Protein AF-A0A815HJB7-F1 (afdb_monomer)

Nearest PDB structures (foldseek):
  7tmt-assembly1_a  TM=3.318E-01  e=4.858E-01  Saccharomyces cerevisiae

Solvent-accessible surface area (backbone atoms only — not comparable to full-atom values): 5069 Å² total; per-residue (Å²): 143,71,69,72,69,59,55,54,58,52,54,53,53,51,54,52,51,59,61,69,63,63,54,101,58,87,81,70,71,51,71,47,79,44,80,78,42,82,56,64,73,40,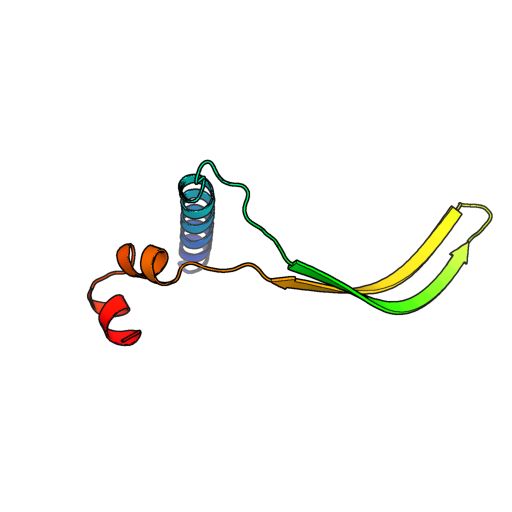78,91,75,75,41,74,43,69,44,67,51,78,48,77,48,60,90,72,64,58,75,67,54,44,72,74,42,55,74,74,58,41,63,72,76,106

Secondary structure (DSSP, 8-state):
--SHHHHHHHHHHHHHHHHHT--SSPPP-EEEEEEEEEEEEETTTTEEEEEEEEEEE----HHHHHTTS-HHHHTT--

pLDDT: mean 73.66, std 18.14, range [41.31, 96.88]

Structure (mmCIF, N/CA/C/O backbone):
data_AF-A0A815HJB7-F1
#
_entry.id   AF-A0A815HJB7-F1
#
loop_
_atom_site.group_PDB
_atom_site.id
_atom_site.type_symbol
_atom_site.label_atom_id
_atom_site.label_alt_id
_atom_site.label_comp_id
_atom_site.label_asym_id
_atom_site.label_entity_id
_atom_site.label_seq_id
_atom_site.pdbx_PDB_ins_code
_atom_site.Cartn_x
_atom_site.Cartn_y
_atom_site.Cartn_z
_atom_site.occupancy
_atom_site.B_iso_or_equiv
_atom_site.auth_seq_id
_atom_site.auth_comp_id
_atom_site.auth_asym_id
_atom_site.auth_atom_id
_atom_site.pdbx_PDB_model_num
ATOM 1 N N . MET A 1 1 ? 5.009 33.336 17.617 1.00 41.31 1 MET A N 1
ATOM 2 C CA . MET A 1 1 ? 5.501 31.960 17.347 1.00 41.31 1 MET A CA 1
ATOM 3 C C . MET A 1 1 ? 4.696 30.928 18.152 1.00 41.31 1 MET A C 1
ATOM 5 O O . MET A 1 1 ? 5.189 30.428 19.152 1.00 41.31 1 MET A O 1
ATOM 9 N N . SER A 1 2 ? 3.442 30.629 17.778 1.00 49.88 2 SER A N 1
ATOM 10 C CA . SER A 1 2 ? 2.528 29.805 18.611 1.00 49.88 2 SER A CA 1
ATOM 11 C C . SER A 1 2 ? 1.924 28.581 17.903 1.00 49.88 2 SER A C 1
ATOM 13 O O . SER A 1 2 ? 1.298 27.753 18.563 1.00 49.88 2 SER A O 1
ATOM 15 N N . THR A 1 3 ? 2.086 28.436 16.588 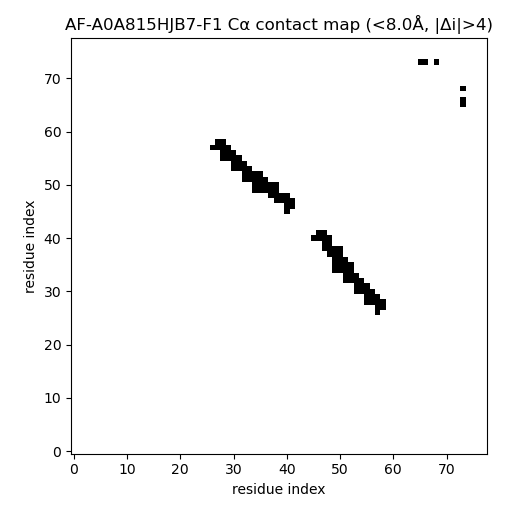1.00 45.19 3 THR A N 1
ATOM 16 C CA . THR A 1 3 ? 1.313 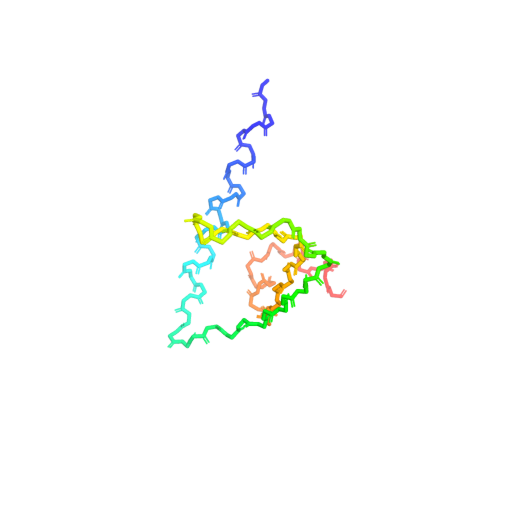27.451 15.807 1.00 45.19 3 THR A CA 1
ATOM 17 C C . THR A 1 3 ? 1.961 26.061 15.779 1.00 45.19 3 THR A C 1
ATOM 19 O O . THR A 1 3 ? 1.260 25.057 15.781 1.00 45.19 3 THR A O 1
ATOM 22 N N . ILE A 1 4 ? 3.294 25.982 15.847 1.00 47.91 4 ILE A N 1
ATOM 23 C CA . ILE A 1 4 ? 4.045 24.721 15.684 1.00 47.91 4 ILE A CA 1
ATOM 24 C C . ILE A 1 4 ? 3.869 23.781 16.892 1.00 47.91 4 ILE A C 1
ATOM 26 O O . ILE A 1 4 ? 3.759 22.570 16.725 1.00 47.91 4 ILE A O 1
ATOM 30 N N . LYS A 1 5 ? 3.754 24.324 18.114 1.00 43.38 5 LYS A N 1
ATOM 31 C CA . LYS A 1 5 ? 3.624 23.514 19.341 1.00 43.38 5 LYS A CA 1
ATOM 32 C C . LYS A 1 5 ? 2.278 22.788 19.468 1.00 43.38 5 LYS A C 1
ATOM 34 O O . LYS A 1 5 ? 2.231 21.737 20.090 1.00 43.38 5 LYS A O 1
ATOM 39 N N . LYS A 1 6 ? 1.208 23.315 18.857 1.00 49.56 6 LYS A N 1
ATOM 40 C CA . LYS A 1 6 ? -0.121 22.674 18.860 1.00 49.56 6 LYS A CA 1
ATOM 41 C C . LYS A 1 6 ? -0.203 21.471 17.916 1.00 49.56 6 LYS A C 1
ATOM 43 O O . LYS A 1 6 ? -0.989 20.571 18.165 1.00 49.56 6 LYS A O 1
ATOM 48 N N . GLY A 1 7 ? 0.597 21.449 16.847 1.00 42.25 7 GLY A N 1
ATOM 49 C CA . GLY A 1 7 ? 0.624 20.333 15.899 1.00 42.25 7 GLY A CA 1
ATOM 50 C C . GLY A 1 7 ? 1.237 19.071 16.505 1.00 42.25 7 GLY A C 1
ATOM 51 O O . GLY A 1 7 ? 0.651 18.002 16.389 1.00 42.25 7 GLY A O 1
ATOM 52 N N . LEU A 1 8 ? 2.369 19.195 17.211 1.00 45.75 8 LEU A N 1
ATOM 53 C CA . LEU A 1 8 ? 3.042 18.041 17.824 1.00 45.75 8 LEU A CA 1
ATOM 54 C C . LEU A 1 8 ? 2.192 17.361 18.909 1.00 45.75 8 LEU A C 1
ATOM 56 O O . LEU A 1 8 ? 2.066 16.1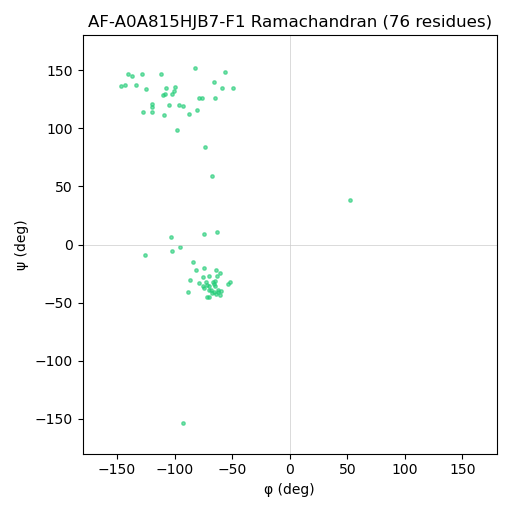42 18.888 1.00 45.75 8 LEU A O 1
ATOM 60 N N . SER A 1 9 ? 1.521 18.128 19.779 1.00 54.06 9 SER A N 1
ATOM 61 C CA . SER A 1 9 ? 0.682 17.554 20.846 1.00 54.06 9 SER A CA 1
ATOM 62 C C . SER A 1 9 ? -0.503 16.738 20.320 1.00 54.06 9 SER A C 1
ATOM 64 O O . SER A 1 9 ? -0.989 15.839 20.997 1.00 54.06 9 SER A O 1
ATOM 66 N N . VAL A 1 10 ? -0.983 17.051 19.112 1.00 53.94 10 VAL A N 1
ATOM 67 C CA . VAL A 1 10 ? -2.054 16.292 18.457 1.00 53.94 10 VAL A CA 1
ATOM 68 C C . VAL A 1 10 ? -1.527 14.933 17.991 1.00 53.94 10 VAL A C 1
ATOM 70 O O . VAL A 1 10 ? -2.159 13.917 18.259 1.00 53.94 10 VAL A O 1
ATOM 73 N N . PHE A 1 11 ? -0.349 14.891 17.358 1.00 50.81 11 PHE A N 1
ATOM 74 C CA . PHE A 1 11 ? 0.269 13.637 16.908 1.00 50.81 11 PHE A CA 1
ATOM 75 C C . PHE A 1 11 ? 0.668 12.710 18.063 1.00 50.81 11 PHE A C 1
ATOM 77 O O . PHE A 1 11 ? 0.538 11.491 17.931 1.00 50.81 11 PHE A O 1
ATOM 84 N N . ASP A 1 12 ? 1.113 13.267 19.188 1.00 55.12 12 ASP A N 1
ATOM 85 C CA . ASP A 1 12 ? 1.483 12.481 20.368 1.00 55.12 12 ASP A CA 1
ATOM 86 C C . ASP A 1 12 ? 0.252 11.830 21.025 1.00 55.12 12 ASP A C 1
ATOM 88 O O . ASP A 1 12 ? 0.289 10.642 21.352 1.00 55.12 12 ASP A O 1
ATOM 92 N N . ASN A 1 13 ? -0.881 12.542 21.083 1.00 53.78 13 ASN A N 1
ATOM 93 C CA . ASN A 1 13 ? -2.160 11.971 21.523 1.00 53.78 13 ASN A CA 1
ATOM 94 C C . ASN A 1 13 ? -2.650 10.841 20.600 1.00 53.78 13 ASN A C 1
ATOM 96 O O . ASN A 1 13 ? -3.135 9.822 21.090 1.00 53.78 13 ASN A O 1
ATOM 100 N N . TYR A 1 14 ? -2.475 10.968 19.278 1.00 55.12 14 TYR A N 1
ATOM 101 C CA . TYR A 1 14 ? -2.839 9.900 18.337 1.00 55.12 14 TYR A CA 1
ATOM 102 C C . TYR A 1 14 ? -1.981 8.643 18.516 1.00 55.12 14 TYR A C 1
ATOM 104 O O . TYR A 1 14 ? -2.507 7.532 18.478 1.00 55.12 14 TYR A O 1
ATOM 112 N N . LYS A 1 15 ? -0.668 8.788 18.739 1.00 55.19 15 LYS A N 1
ATOM 113 C CA . LYS A 1 15 ? 0.213 7.638 19.009 1.00 55.19 15 LYS A CA 1
ATOM 114 C C . LYS A 1 15 ? -0.175 6.911 20.292 1.00 55.19 15 LYS A C 1
ATOM 116 O O . LYS A 1 15 ? -0.180 5.681 20.313 1.00 55.19 15 LYS A O 1
ATOM 121 N N . GLN A 1 16 ? -0.521 7.664 21.332 1.00 52.50 16 GLN A N 1
ATOM 122 C CA . GLN A 1 16 ? -0.940 7.097 22.606 1.00 52.50 16 GLN A CA 1
ATOM 123 C C . GLN A 1 16 ? -2.285 6.362 22.477 1.00 52.50 16 GLN A C 1
ATOM 125 O O . GLN A 1 16 ? -2.379 5.209 22.900 1.00 52.50 16 GLN A O 1
ATOM 130 N N . GLN A 1 17 ? -3.255 6.924 21.744 1.00 53.28 17 GLN A N 1
ATOM 131 C CA . GLN A 1 17 ? -4.514 6.241 21.405 1.00 53.28 17 GLN A CA 1
ATOM 132 C C . GLN A 1 17 ? -4.310 4.948 20.605 1.00 53.28 17 GLN A C 1
ATOM 134 O O . GLN A 1 17 ? -4.985 3.956 20.869 1.00 53.28 17 GLN A O 1
ATOM 139 N N . ILE A 1 18 ? -3.370 4.920 19.653 1.00 56.12 18 ILE A N 1
ATOM 140 C CA . ILE A 1 18 ? -3.058 3.704 18.882 1.00 56.12 18 ILE A CA 1
ATOM 141 C C . ILE A 1 18 ? -2.458 2.613 19.786 1.00 56.12 18 ILE A C 1
ATOM 143 O O . ILE A 1 18 ? -2.744 1.434 19.581 1.00 56.12 18 ILE A O 1
ATOM 147 N N . SER A 1 19 ? -1.675 2.981 20.809 1.00 52.31 19 SER A N 1
ATOM 148 C CA . SER A 1 19 ? -1.151 2.012 21.784 1.00 52.31 19 SER A CA 1
ATOM 149 C C . SER A 1 19 ? -2.218 1.479 22.751 1.00 52.31 19 SER A C 1
ATOM 151 O O . SER A 1 19 ? -2.170 0.308 23.124 1.00 52.31 19 SER A O 1
ATOM 153 N N . GLU A 1 20 ? -3.218 2.292 23.106 1.00 52.38 20 GLU A N 1
ATOM 154 C CA . GLU A 1 20 ? -4.316 1.913 24.015 1.00 52.38 20 GLU A CA 1
ATOM 155 C C . GLU A 1 20 ? -5.434 1.124 23.308 1.00 52.38 20 GLU A C 1
ATOM 157 O O . GLU A 1 20 ? -6.128 0.325 23.933 1.00 52.38 20 GLU A O 1
ATOM 162 N N . LEU A 1 21 ? -5.550 1.253 21.982 1.00 53.69 21 LEU A N 1
ATOM 163 C CA . LEU A 1 21 ? -6.370 0.395 21.116 1.00 53.69 21 LEU A CA 1
ATOM 164 C C . LEU A 1 21 ? -5.762 -0.996 20.874 1.00 53.69 21 LEU A C 1
ATOM 166 O O . LEU A 1 21 ? -6.318 -1.759 20.080 1.00 53.69 21 LEU A O 1
ATOM 170 N N . SER A 1 22 ? -4.684 -1.364 21.583 1.00 53.81 22 SER A N 1
ATOM 171 C CA . SER A 1 22 ? -4.180 -2.741 21.683 1.00 53.81 22 SER A CA 1
ATOM 172 C C . SER A 1 22 ? -5.154 -3.639 22.461 1.00 53.81 22 SER A C 1
ATOM 174 O O . SER A 1 22 ? -4.846 -4.282 23.462 1.00 53.81 22 SER A O 1
ATOM 176 N N . SER A 1 23 ? -6.381 -3.735 21.953 1.00 57.94 23 SER A N 1
ATOM 177 C CA . SER A 1 23 ? -7.184 -4.929 22.129 1.00 57.94 23 SER A CA 1
ATOM 178 C C . SER A 1 23 ? -6.308 -6.118 21.742 1.00 57.94 23 SER A C 1
ATOM 180 O O . SER A 1 23 ? -5.644 -6.095 20.709 1.00 57.94 23 SER A O 1
ATOM 182 N N . ASN A 1 24 ? -6.322 -7.177 22.549 1.00 66.06 24 ASN A N 1
ATOM 183 C CA . ASN A 1 24 ? -5.577 -8.420 22.317 1.00 66.06 24 ASN A CA 1
ATOM 184 C C . ASN A 1 24 ? -6.015 -9.168 21.029 1.00 66.06 24 ASN A C 1
ATOM 186 O O . ASN A 1 24 ? -5.686 -10.333 20.820 1.00 66.06 24 ASN A O 1
ATOM 190 N N . LYS A 1 25 ? -6.822 -8.517 20.184 1.00 73.50 25 LYS A N 1
ATOM 191 C CA . LYS A 1 25 ? -7.338 -9.001 18.917 1.00 73.50 25 LYS A CA 1
ATOM 192 C C . LYS A 1 25 ? -6.679 -8.212 17.779 1.00 73.50 25 LYS A C 1
ATOM 194 O O . LYS A 1 25 ? -6.730 -6.983 17.795 1.00 73.50 25 LYS A O 1
ATOM 199 N N . PRO A 1 26 ? -6.106 -8.890 16.771 1.00 76.88 26 PRO A N 1
ATOM 200 C CA . PRO A 1 26 ? -5.564 -8.212 15.602 1.00 76.88 26 PRO A CA 1
ATOM 201 C C . PRO A 1 26 ? -6.654 -7.390 14.902 1.00 76.88 26 PRO A C 1
ATOM 203 O O . PRO A 1 26 ? -7.777 -7.860 14.705 1.00 76.88 26 PRO A O 1
ATOM 206 N N . MET A 1 27 ? -6.309 -6.155 14.536 1.00 80.31 27 MET A N 1
ATOM 207 C CA . MET A 1 27 ? -7.168 -5.278 13.744 1.00 80.31 27 MET A CA 1
ATOM 208 C C . MET A 1 27 ? -7.137 -5.726 12.284 1.00 80.31 27 MET A C 1
ATOM 210 O O . MET A 1 27 ? -6.071 -5.833 11.680 1.00 80.31 27 MET A O 1
ATOM 214 N N . GLU A 1 28 ? -8.312 -5.971 11.714 1.00 87.50 28 GLU A N 1
ATOM 215 C CA . GLU A 1 28 ? -8.440 -6.287 10.297 1.00 87.50 28 GLU A CA 1
ATOM 216 C C . GLU A 1 28 ? -8.353 -4.999 9.466 1.00 87.50 28 GLU A C 1
ATOM 218 O O . GLU A 1 28 ? -9.083 -4.035 9.710 1.00 87.50 28 GLU A O 1
ATOM 223 N N . ILE A 1 29 ? -7.442 -4.979 8.491 1.00 90.75 29 ILE A N 1
ATOM 224 C CA . ILE A 1 29 ? -7.225 -3.845 7.590 1.00 90.75 29 ILE A CA 1
ATOM 225 C C . ILE A 1 29 ? -7.488 -4.316 6.164 1.00 90.75 29 ILE A C 1
ATOM 227 O O . ILE A 1 29 ? -6.813 -5.207 5.650 1.00 90.75 29 ILE A O 1
ATOM 231 N N . TYR A 1 30 ? -8.443 -3.674 5.506 1.00 94.12 30 TYR A N 1
ATOM 232 C CA . TYR A 1 30 ? -8.762 -3.902 4.107 1.00 94.12 30 TYR A CA 1
ATOM 233 C C . TYR A 1 30 ? -7.883 -2.997 3.253 1.00 94.12 30 TYR A C 1
ATOM 235 O O . TYR A 1 30 ? -8.029 -1.773 3.279 1.00 94.12 30 TYR A O 1
ATOM 243 N N . ILE A 1 31 ? -6.969 -3.599 2.498 1.00 95.94 31 ILE A N 1
ATOM 244 C CA . ILE A 1 31 ? -6.062 -2.884 1.600 1.00 95.94 31 ILE A CA 1
ATOM 245 C C . ILE A 1 31 ? -6.487 -3.150 0.161 1.00 95.94 31 ILE A C 1
ATOM 247 O O . ILE A 1 31 ? -6.644 -4.297 -0.255 1.00 95.94 31 ILE A O 1
ATOM 251 N N . ARG A 1 32 ? -6.640 -2.081 -0.617 1.00 96.88 32 ARG A N 1
ATOM 252 C CA . ARG A 1 32 ? -6.882 -2.139 -2.055 1.00 96.88 32 ARG A CA 1
ATOM 253 C C . ARG A 1 32 ? -5.746 -1.421 -2.772 1.00 96.88 32 ARG A C 1
ATOM 255 O O . ARG A 1 32 ? -5.600 -0.209 -2.647 1.00 96.88 32 ARG A O 1
ATOM 262 N N . ALA A 1 33 ? -4.964 -2.175 -3.536 1.00 95.62 33 ALA A N 1
ATOM 263 C CA . ALA A 1 33 ? -3.934 -1.639 -4.418 1.00 95.62 33 ALA A CA 1
ATOM 264 C C . ALA A 1 33 ? -4.452 -1.606 -5.861 1.00 95.62 33 ALA A C 1
ATOM 266 O O . ALA A 1 33 ? -5.012 -2.586 -6.352 1.00 95.62 33 ALA A O 1
ATOM 267 N N . ILE A 1 34 ? -4.279 -0.472 -6.535 1.00 95.31 34 ILE A N 1
ATOM 268 C CA . ILE A 1 34 ? -4.730 -0.248 -7.910 1.00 95.31 34 ILE A CA 1
ATOM 269 C C . ILE A 1 34 ? -3.537 0.250 -8.715 1.00 95.31 34 ILE A C 1
ATOM 271 O O . ILE A 1 34 ? -3.057 1.358 -8.482 1.00 95.31 34 ILE A O 1
ATOM 275 N N . PHE A 1 35 ? -3.070 -0.541 -9.677 1.00 93.62 35 PHE A N 1
ATOM 276 C CA . PHE A 1 35 ? -2.027 -0.118 -10.608 1.00 93.62 35 PHE A CA 1
ATOM 277 C C . PHE A 1 35 ? -2.658 0.727 -11.717 1.00 93.62 35 PHE A C 1
ATOM 279 O O . PHE A 1 35 ? -3.493 0.244 -12.476 1.00 93.62 35 PHE A O 1
ATOM 286 N N . LEU A 1 36 ? -2.284 2.003 -11.779 1.00 93.81 36 LEU A N 1
ATOM 287 C CA . LEU A 1 36 ? -2.817 2.971 -12.740 1.00 93.81 36 LEU A CA 1
ATOM 288 C C . LEU A 1 36 ? -2.015 2.962 -14.038 1.00 93.81 36 LEU A C 1
ATOM 290 O O . LEU A 1 36 ? -2.577 3.049 -15.126 1.00 93.81 36 LEU A O 1
ATOM 294 N N . ARG A 1 37 ? -0.689 2.868 -13.915 1.00 93.81 37 ARG A N 1
ATOM 295 C CA . ARG A 1 37 ? 0.219 2.840 -15.056 1.00 93.81 37 ARG A CA 1
ATOM 296 C C . ARG A 1 37 ? 1.423 1.967 -14.766 1.00 93.81 37 ARG A C 1
ATOM 298 O O . ARG A 1 37 ? 2.052 2.084 -13.716 1.00 93.81 37 ARG A O 1
ATOM 305 N N . ILE A 1 38 ? 1.759 1.171 -15.770 1.00 89.25 38 ILE A N 1
ATOM 306 C CA . ILE A 1 38 ? 2.997 0.416 -15.866 1.00 89.25 38 ILE A CA 1
ATOM 307 C C . ILE A 1 38 ? 4.013 1.269 -16.631 1.00 89.25 38 ILE A C 1
ATOM 309 O O . ILE A 1 38 ? 3.736 1.713 -17.746 1.00 89.25 38 ILE A O 1
ATOM 313 N N . GLY A 1 39 ? 5.127 1.589 -15.980 1.00 88.19 39 GLY A N 1
ATOM 314 C CA . GLY A 1 39 ? 6.237 2.365 -16.524 1.00 88.19 39 GLY A CA 1
ATOM 315 C C . GLY A 1 39 ? 7.317 1.472 -17.128 1.00 88.19 39 GLY A C 1
ATOM 316 O O . GLY A 1 39 ? 7.043 0.364 -17.585 1.00 88.19 39 GLY A O 1
ATOM 317 N N . GLU A 1 40 ? 8.548 1.974 -17.146 1.00 92.50 40 GLU A N 1
ATOM 318 C CA . GLU A 1 40 ? 9.689 1.256 -17.711 1.00 92.50 40 GLU A CA 1
ATOM 319 C C . GLU A 1 40 ? 10.024 -0.013 -16.909 1.00 92.50 40 GLU A C 1
ATOM 321 O O . GLU A 1 40 ? 9.967 -0.023 -15.672 1.00 92.50 40 GLU A O 1
ATOM 326 N N . ILE A 1 41 ? 10.366 -1.078 -17.640 1.00 92.94 41 ILE A N 1
ATOM 327 C CA . ILE A 1 41 ? 10.871 -2.343 -17.104 1.00 92.94 41 ILE A CA 1
ATOM 328 C C . ILE A 1 41 ? 12.347 -2.426 -17.484 1.00 92.94 41 ILE A C 1
ATOM 330 O O . ILE A 1 41 ? 12.681 -2.585 -18.656 1.00 92.94 41 ILE A O 1
ATOM 334 N N . ASP A 1 42 ? 13.217 -2.341 -16.486 1.00 92.50 42 ASP A N 1
ATOM 335 C CA . ASP A 1 42 ? 14.648 -2.567 -16.637 1.00 92.50 42 ASP A CA 1
ATOM 336 C C . ASP A 1 42 ? 14.960 -4.002 -16.205 1.00 92.50 42 ASP A C 1
ATOM 338 O O . ASP A 1 42 ? 15.063 -4.314 -15.016 1.00 92.50 42 ASP A O 1
ATOM 342 N N . THR A 1 43 ? 15.083 -4.893 -17.189 1.00 93.31 43 THR A N 1
ATOM 343 C CA . THR A 1 43 ? 15.361 -6.315 -16.953 1.00 93.31 43 THR A CA 1
ATOM 344 C C . THR A 1 43 ? 16.805 -6.584 -16.552 1.00 93.31 43 THR A C 1
ATOM 346 O O . THR A 1 43 ? 17.077 -7.640 -15.995 1.00 93.31 43 THR A O 1
ATOM 349 N N . LEU A 1 44 ? 17.736 -5.667 -16.839 1.00 95.62 44 LEU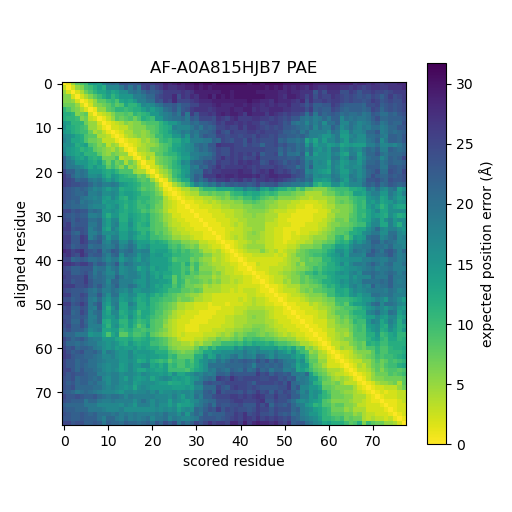 A N 1
ATOM 350 C CA . LEU A 1 44 ? 19.142 -5.837 -16.472 1.00 95.62 44 LEU A CA 1
ATOM 351 C C . LEU A 1 44 ? 19.332 -5.622 -14.968 1.00 95.62 44 LEU A C 1
ATOM 353 O O . LEU A 1 44 ? 20.116 -6.326 -14.339 1.00 95.62 44 LEU A O 1
ATOM 357 N N . ASN A 1 45 ? 18.593 -4.666 -14.401 1.00 94.75 45 ASN A N 1
ATOM 358 C CA . ASN A 1 45 ? 18.654 -4.324 -12.980 1.00 94.75 45 ASN A CA 1
ATOM 359 C C . ASN A 1 45 ? 17.469 -4.862 -12.162 1.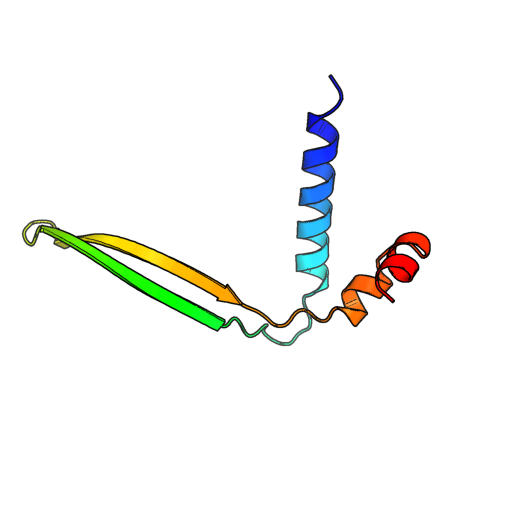00 94.75 45 ASN A C 1
ATOM 361 O O . ASN A 1 45 ? 17.342 -4.499 -10.993 1.00 94.75 45 ASN A O 1
ATOM 365 N N . GLU A 1 46 ? 16.596 -5.673 -12.767 1.00 92.19 46 GLU A N 1
ATOM 366 C CA . GLU A 1 46 ? 15.376 -6.223 -12.149 1.00 92.19 46 GLU A CA 1
ATOM 367 C C . GLU A 1 46 ? 14.486 -5.141 -11.511 1.00 92.19 46 GLU A C 1
ATOM 369 O O . GLU A 1 46 ? 13.907 -5.307 -10.435 1.00 92.19 46 GLU A O 1
ATOM 374 N N . ARG A 1 47 ? 14.390 -3.985 -12.176 1.00 93.75 47 ARG A N 1
ATOM 375 C CA . ARG A 1 47 ? 13.636 -2.828 -11.690 1.00 93.75 47 ARG A CA 1
ATOM 376 C C . ARG A 1 47 ? 12.426 -2.562 -12.551 1.00 93.75 47 ARG A C 1
ATOM 378 O O . ARG A 1 47 ? 12.433 -2.718 -13.768 1.00 93.75 47 ARG A O 1
ATOM 385 N N . TYR A 1 48 ? 11.386 -2.083 -11.891 1.00 92.00 48 TYR A N 1
ATOM 386 C CA . TYR A 1 48 ? 10.144 -1.739 -12.540 1.00 92.00 48 TYR A CA 1
ATOM 387 C C . TYR A 1 48 ? 9.535 -0.494 -11.908 1.00 92.00 48 TYR A C 1
ATOM 389 O O . TYR A 1 48 ? 9.515 -0.343 -10.685 1.00 92.00 48 TYR A O 1
ATOM 397 N N . GLN A 1 49 ? 9.039 0.402 -12.756 1.00 93.94 49 GLN A N 1
ATOM 398 C CA . GLN A 1 49 ? 8.328 1.597 -12.327 1.00 93.94 49 GLN A CA 1
ATOM 399 C C . GLN A 1 49 ? 6.826 1.399 -12.503 1.00 93.94 49 GLN A C 1
ATOM 401 O O . GLN A 1 49 ? 6.358 1.058 -13.584 1.00 93.94 49 GLN A O 1
ATOM 406 N N . ALA A 1 50 ? 6.053 1.683 -11.461 1.00 94.00 50 ALA A N 1
ATOM 407 C CA . ALA A 1 50 ? 4.599 1.688 -11.526 1.00 94.00 50 ALA A CA 1
ATOM 408 C C . ALA A 1 50 ? 4.038 2.900 -10.795 1.00 94.00 50 ALA A C 1
ATOM 410 O O . ALA A 1 50 ? 4.535 3.304 -9.745 1.00 94.00 50 ALA A O 1
ATOM 411 N N . GLN A 1 51 ? 2.946 3.433 -11.329 1.00 96.06 51 GLN A N 1
ATOM 412 C CA . GLN A 1 51 ? 2.083 4.340 -10.597 1.00 96.06 51 GLN A CA 1
ATOM 413 C C . GLN A 1 51 ? 0.933 3.525 -10.015 1.00 96.06 51 GLN A C 1
ATOM 415 O O . GLN A 1 51 ? 0.164 2.914 -10.762 1.00 96.06 51 GLN A O 1
ATOM 420 N N . ALA A 1 52 ? 0.805 3.529 -8.692 1.00 94.81 52 ALA A N 1
ATOM 421 C CA . ALA A 1 52 ? -0.259 2.829 -7.991 1.00 94.81 52 ALA A CA 1
ATOM 422 C C . ALA A 1 52 ? -0.980 3.760 -7.012 1.00 94.81 52 ALA A C 1
ATOM 424 O O . ALA A 1 52 ? -0.373 4.650 -6.419 1.00 94.81 52 ALA A O 1
ATOM 425 N N . SER A 1 53 ? -2.280 3.532 -6.849 1.00 96.00 53 SER A N 1
ATOM 426 C CA . SER A 1 53 ? -3.067 4.060 -5.739 1.00 96.00 53 SER A CA 1
ATOM 427 C C . SER A 1 53 ? -3.219 2.968 -4.687 1.00 96.00 53 SER A C 1
ATOM 429 O O . SER A 1 53 ? -3.503 1.816 -5.024 1.00 96.00 53 SER A O 1
ATOM 431 N N . ILE A 1 54 ? -3.029 3.329 -3.422 1.00 96.06 54 ILE A N 1
ATOM 432 C CA . ILE A 1 54 ? -3.208 2.432 -2.283 1.00 96.06 54 ILE A CA 1
ATOM 433 C C . ILE A 1 54 ? -4.296 3.032 -1.405 1.00 96.06 54 ILE A C 1
ATOM 435 O O . ILE A 1 54 ? -4.149 4.132 -0.878 1.00 96.06 54 ILE A O 1
ATOM 439 N N . GLU A 1 55 ? -5.385 2.292 -1.242 1.00 95.75 55 GLU A N 1
ATOM 440 C CA . GLU A 1 55 ? -6.441 2.606 -0.290 1.00 95.75 55 GLU A CA 1
ATOM 441 C C . GLU A 1 55 ? -6.372 1.617 0.873 1.00 95.75 55 GLU A C 1
ATOM 443 O O . GLU A 1 55 ? -6.260 0.409 0.664 1.00 95.75 55 GLU A O 1
ATOM 448 N N . ALA A 1 56 ? -6.479 2.124 2.098 1.00 94.06 56 ALA A N 1
ATOM 449 C CA . ALA A 1 56 ? -6.593 1.311 3.301 1.00 94.06 56 ALA A CA 1
ATOM 450 C C . ALA A 1 56 ? -7.854 1.716 4.069 1.00 94.06 56 ALA A C 1
ATOM 452 O O . ALA A 1 56 ? -8.138 2.905 4.229 1.00 94.06 56 ALA A O 1
ATOM 453 N N . ARG A 1 57 ? -8.627 0.726 4.516 1.00 90.44 57 ARG A N 1
ATOM 454 C CA . ARG A 1 57 ? -9.853 0.911 5.299 1.00 90.44 57 ARG A CA 1
ATOM 455 C C . ARG A 1 57 ? -9.837 -0.047 6.475 1.00 90.44 57 ARG A C 1
ATOM 457 O O . ARG A 1 57 ? -9.505 -1.216 6.314 1.00 90.44 57 ARG A O 1
ATOM 464 N N . TRP A 1 58 ? -10.225 0.427 7.645 1.00 89.06 58 TRP A N 1
ATOM 465 C CA . TRP A 1 58 ? -10.385 -0.409 8.828 1.00 89.06 58 TRP A CA 1
ATOM 466 C C . TRP A 1 58 ? -11.624 0.043 9.600 1.00 89.06 58 TRP A C 1
ATOM 468 O O . TRP A 1 58 ? -11.964 1.232 9.569 1.00 89.06 58 TRP A O 1
ATOM 478 N N . PRO A 1 59 ? -12.337 -0.890 10.250 1.00 80.12 59 PRO A N 1
ATOM 479 C CA . PRO A 1 59 ? -13.470 -0.538 11.083 1.00 80.12 59 PRO A CA 1
ATOM 480 C C . PRO A 1 59 ? -12.977 0.287 12.270 1.00 80.12 59 PRO A C 1
ATOM 482 O O . PRO A 1 59 ? -12.079 -0.117 13.007 1.00 80.12 59 PRO A O 1
ATOM 485 N N . VAL A 1 60 ? -13.581 1.454 12.451 1.00 78.69 60 VAL A N 1
ATOM 486 C CA . VAL A 1 60 ? -13.341 2.309 13.608 1.00 78.69 60 VAL A CA 1
ATOM 487 C C . VAL A 1 60 ? -14.546 2.182 14.527 1.00 78.69 60 VAL A C 1
ATOM 489 O O . VAL A 1 60 ? -15.673 2.486 14.135 1.00 78.69 60 VAL A O 1
ATOM 492 N N . GLU A 1 61 ? -14.327 1.724 15.758 1.00 74.25 61 GLU A N 1
ATOM 493 C CA . GLU A 1 61 ? -15.375 1.706 16.778 1.00 74.25 61 GLU A CA 1
ATOM 494 C C . GLU A 1 61 ? -15.633 3.136 17.277 1.00 74.25 61 GLU A C 1
ATOM 496 O O . GLU A 1 61 ? -15.092 3.568 18.296 1.00 74.25 61 GLU A O 1
ATOM 501 N N . PHE A 1 62 ? -16.473 3.883 16.553 1.00 68.81 62 PHE A N 1
ATOM 502 C CA . PHE A 1 62 ? -16.816 5.272 16.881 1.00 68.81 62 PHE A CA 1
ATOM 503 C C . PHE A 1 62 ? -17.330 5.442 18.315 1.00 68.81 62 PHE A C 1
ATOM 505 O O . PHE A 1 62 ? -17.004 6.436 18.954 1.00 68.81 62 PHE A O 1
ATOM 512 N N . ASN A 1 63 ? -18.045 4.449 18.853 1.00 67.44 63 ASN A N 1
ATOM 513 C CA . ASN A 1 63 ? -18.531 4.466 20.235 1.00 67.44 63 ASN A CA 1
ATOM 514 C C . ASN A 1 63 ? -17.399 4.447 21.272 1.00 67.44 63 ASN A C 1
ATOM 516 O O . ASN A 1 63 ? -17.547 5.027 22.339 1.00 67.44 63 ASN A O 1
ATOM 520 N N . LYS A 1 64 ? -16.259 3.806 20.981 1.00 66.75 64 LYS A N 1
ATOM 521 C CA . LYS A 1 64 ? -15.083 3.868 21.862 1.00 66.75 64 LYS A CA 1
ATOM 522 C C . LYS A 1 64 ? -14.369 5.208 21.737 1.00 66.75 64 LYS A C 1
ATOM 524 O O . LYS A 1 64 ? -13.882 5.733 22.729 1.00 66.75 64 LYS A O 1
ATOM 529 N N . LEU A 1 65 ? -14.333 5.780 20.535 1.00 65.06 65 LEU A N 1
ATOM 530 C CA . LEU A 1 65 ? -13.701 7.078 20.309 1.00 65.06 65 LEU A CA 1
ATOM 531 C C . LEU A 1 65 ? -14.490 8.229 20.937 1.00 65.06 65 LEU A C 1
ATOM 533 O O . LEU A 1 65 ? -13.878 9.129 21.505 1.00 65.06 65 LEU A O 1
ATOM 537 N N . SER A 1 66 ? -15.824 8.195 20.876 1.00 63.97 66 SER A N 1
ATOM 538 C CA . SER A 1 66 ? -16.671 9.248 21.438 1.00 63.97 66 SER A CA 1
ATOM 539 C C . SER A 1 66 ? -16.591 9.316 22.961 1.00 63.97 66 SER A C 1
ATOM 541 O O . SER A 1 66 ? -16.613 10.414 23.505 1.00 63.97 66 SER A O 1
ATOM 543 N N . LEU A 1 67 ? -16.392 8.184 23.6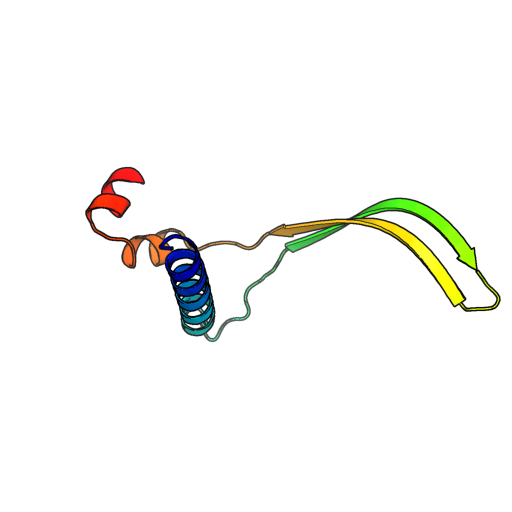46 1.00 64.56 67 LEU A N 1
ATOM 544 C CA . LEU A 1 67 ? -16.200 8.133 25.102 1.00 64.56 67 LEU A CA 1
ATOM 545 C C . LEU A 1 67 ? -14.971 8.920 25.586 1.00 64.56 67 LEU A C 1
ATOM 547 O O . LEU A 1 67 ? -14.948 9.361 26.732 1.00 64.56 67 LEU A O 1
ATOM 551 N N . HIS A 1 68 ? -13.971 9.120 24.724 1.00 63.19 68 HIS A N 1
ATOM 552 C CA . HIS A 1 68 ? -12.774 9.907 25.032 1.00 63.19 68 HIS A CA 1
ATOM 553 C C . HIS A 1 68 ? -12.866 11.369 24.572 1.00 63.19 68 HIS A C 1
ATOM 555 O O . HIS A 1 68 ? -11.938 12.145 24.805 1.00 63.19 68 HIS A O 1
ATOM 561 N N . LEU A 1 69 ? -13.966 11.760 23.925 1.00 65.69 69 LEU A N 1
ATOM 562 C CA . LEU A 1 69 ? -14.227 13.150 23.568 1.00 65.69 69 LEU A CA 1
ATOM 563 C C . LEU A 1 69 ? -14.825 13.906 24.756 1.00 65.69 69 LEU A C 1
ATOM 565 O O . LEU A 1 69 ? -15.516 13.331 25.596 1.00 65.69 69 LEU A O 1
ATOM 569 N N . SER A 1 70 ? -14.587 15.218 24.800 1.00 68.62 70 SER A N 1
ATOM 570 C CA . SER A 1 70 ? -15.278 16.119 25.727 1.00 68.62 70 SER A CA 1
ATOM 571 C C . SER A 1 70 ? -16.795 16.005 25.548 1.00 68.62 70 SER A C 1
ATOM 573 O O . SER A 1 70 ? -17.275 15.816 24.430 1.00 68.62 70 SER A O 1
ATOM 575 N N . ASN A 1 71 ? -17.565 16.191 26.624 1.00 76.88 71 ASN A N 1
ATOM 576 C CA . ASN A 1 71 ? -19.033 16.183 26.581 1.00 76.88 71 ASN A CA 1
ATOM 577 C C . ASN A 1 71 ? -19.606 17.139 25.514 1.00 76.88 71 ASN A C 1
ATOM 579 O O . ASN A 1 71 ? -20.646 16.854 24.918 1.00 76.88 71 ASN A O 1
ATOM 583 N N . ASP A 1 72 ? -18.920 18.255 25.251 1.00 77.44 72 ASP A N 1
ATOM 584 C CA . ASP A 1 72 ? -19.318 19.223 24.223 1.00 77.44 72 ASP A CA 1
ATOM 585 C C . ASP A 1 72 ? -19.125 18.683 22.798 1.00 77.44 72 ASP A C 1
ATOM 587 O O . ASP A 1 72 ? -19.943 18.947 21.916 1.00 77.44 72 ASP A O 1
ATOM 591 N N . ASP A 1 73 ? -18.075 17.892 22.575 1.00 69.25 73 ASP A N 1
ATOM 592 C CA . ASP A 1 73 ? -17.785 17.265 21.284 1.00 69.25 73 ASP A CA 1
ATOM 593 C C . ASP A 1 73 ? -18.664 16.029 21.055 1.00 69.25 73 ASP A C 1
ATOM 595 O O . ASP A 1 73 ? -19.111 15.791 19.933 1.00 69.25 73 ASP A O 1
ATOM 599 N N . GLN A 1 74 ? -19.005 15.292 22.117 1.00 68.75 74 GLN A N 1
ATOM 600 C CA . GLN A 1 74 ? -19.967 14.187 22.054 1.00 68.75 74 GLN A CA 1
ATOM 601 C C . GLN A 1 74 ? -21.354 14.662 21.592 1.00 68.75 74 GLN A C 1
ATOM 603 O O . GLN A 1 74 ? -21.954 14.042 20.717 1.00 68.75 74 GLN A O 1
ATOM 608 N N . LYS A 1 75 ? -21.840 15.800 22.110 1.00 71.62 75 LYS A N 1
ATOM 609 C CA . LYS A 1 75 ? -23.131 16.399 21.715 1.00 71.62 75 LYS A CA 1
ATOM 610 C C . LYS A 1 75 ? -23.206 16.847 20.255 1.00 71.62 75 LYS A C 1
ATOM 612 O O . LYS A 1 75 ? -24.300 17.027 19.736 1.00 71.62 75 LYS A O 1
ATOM 617 N N . ARG A 1 76 ? -22.068 17.091 19.601 1.00 69.00 76 ARG A N 1
ATOM 618 C CA . ARG A 1 76 ? -22.022 17.507 18.188 1.00 69.00 76 ARG A CA 1
ATOM 619 C C . ARG A 1 76 ? -22.087 16.333 17.214 1.00 69.00 76 ARG A C 1
ATOM 621 O O . ARG A 1 76 ? -22.292 16.559 16.027 1.00 69.00 76 ARG A O 1
ATOM 628 N N . LEU A 1 77 ? -21.871 15.114 17.705 1.00 62.09 77 LEU A N 1
ATOM 629 C CA . LEU A 1 77 ? -21.831 13.883 16.913 1.00 62.09 77 LEU A CA 1
ATOM 630 C C . LEU A 1 77 ? -23.125 13.053 17.021 1.00 62.09 77 LEU A C 1
ATOM 632 O O . LEU A 1 77 ? -23.226 12.037 16.336 1.00 62.09 77 LEU A O 1
ATOM 636 N N . SER A 1 78 ? -24.072 13.463 17.878 1.00 56.78 78 SER A N 1
ATOM 637 C CA . SER A 1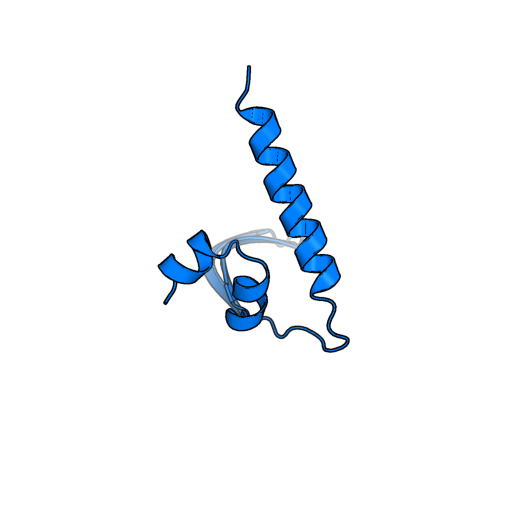 78 ? -25.386 12.830 18.089 1.00 56.78 78 SER A CA 1
ATOM 638 C C . SER A 1 78 ? -26.478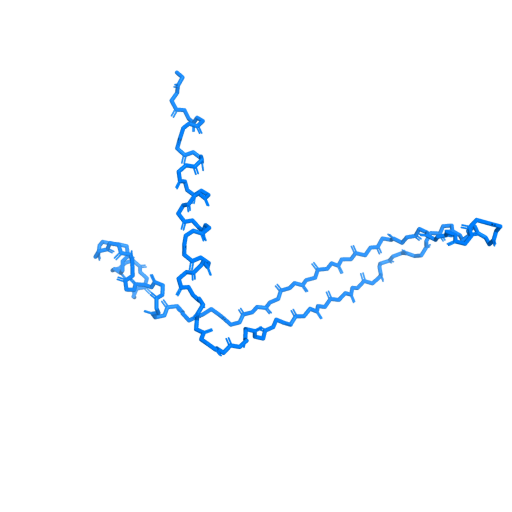 13.398 17.195 1.00 56.78 78 SER A C 1
ATOM 640 O O . SER A 1 78 ? -26.548 14.648 17.126 1.00 56.78 78 SER A O 1
#

Foldseek 3Di:
DPDPVVVVVVVVVVVVVVVVPPPVDDWDKDKDKAFPDWDDQDPVVRDTDTDIDIDIDTDDPVVVVLVPDDPVVNVVVD

Mean predicted aligned error: 14.09 Å

Radius of gyration: 20.21 Å; Cα contacts (8 Å, |Δi|>4): 53; chains: 1; bounding box: 44×41×44 Å

Sequence (78 aa):
MSTIKKGLSVFDNYKQQISELSSNKPMEIYIRAIFLRIGEIDTLNERYQAQASIEARWPVEFNKLSLHLSNDDQKRLS

Organism: NCBI:txid392033